Protein AF-A0A0G4MIM7-F1 (afdb_monomer_lite)

Secondary structure (DSSP, 8-state):
-GGGTPPTTSPSSTTS-S-SSPPP-PPPPTTPPTTSS--S-HHHHHHHHHHHHHHT-----HHHHHHHHHHHHHHHHHHTTS---SS-PPPPP--PPPHHHHHHS--

Foldseek 3Di:
DVVVVDDQPFADDPVSLHDNDDDDDDDDDPPDDPPPDPRDDPVNVVSVVVSCVVVVHDPDPCVVVVVVVVVVVVVVVVVPPDDDDDDDDDDDDDDDDDPVVVVVPDD

Structure (mmCIF, N/CA/C/O backbone):
data_AF-A0A0G4MIM7-F1
#
_entry.id   AF-A0A0G4MIM7-F1
#
loop_
_atom_site.group_PDB
_atom_site.id
_atom_site.type_symbol
_atom_site.label_atom_id
_atom_site.label_alt_id
_atom_site.label_comp_id
_atom_site.label_asym_id
_atom_site.label_entity_id
_atom_site.label_seq_id
_atom_site.pdbx_PDB_ins_code
_atom_site.Cartn_x
_atom_site.Cartn_y
_atom_site.Cartn_z
_atom_site.occupancy
_atom_site.B_iso_or_equiv
_atom_site.auth_seq_id
_atom_site.auth_comp_id
_atom_site.auth_asym_id
_atom_site.auth_atom_id
_atom_site.pdbx_PDB_model_num
ATOM 1 N N . MET A 1 1 ? -15.939 -11.457 21.634 1.00 78.31 1 MET A N 1
ATOM 2 C CA . MET A 1 1 ? -15.460 -10.191 22.234 1.00 78.31 1 MET A CA 1
ATOM 3 C C . MET A 1 1 ? -16.585 -9.296 22.755 1.00 78.31 1 MET A C 1
ATOM 5 O O . MET A 1 1 ? -16.331 -8.569 23.703 1.00 78.31 1 MET A O 1
ATOM 9 N N . ALA A 1 2 ? -17.813 -9.370 22.222 1.00 85.06 2 ALA A N 1
ATOM 10 C CA . ALA A 1 2 ? -18.942 -8.531 22.657 1.00 85.06 2 ALA A CA 1
ATOM 11 C C . ALA A 1 2 ? -19.183 -8.508 24.183 1.00 85.06 2 ALA A C 1
ATOM 13 O O . ALA A 1 2 ? -19.416 -7.453 24.758 1.00 85.06 2 ALA A O 1
ATOM 14 N N . LYS A 1 3 ? -19.020 -9.648 24.873 1.00 93.38 3 LYS A N 1
ATOM 15 C CA . LYS A 1 3 ? -19.132 -9.724 26.345 1.00 93.38 3 LYS A CA 1
ATOM 16 C C . LYS A 1 3 ? -18.083 -8.903 27.112 1.00 93.38 3 LYS A C 1
ATOM 18 O O . LYS A 1 3 ? -18.322 -8.558 28.258 1.00 93.38 3 LYS A O 1
ATOM 23 N N . MET A 1 4 ? -16.947 -8.592 26.489 1.00 88.19 4 MET A N 1
ATOM 24 C CA . MET A 1 4 ? -15.876 -7.766 27.063 1.00 88.19 4 MET A CA 1
ATOM 25 C C . MET A 1 4 ? -16.006 -6.288 26.649 1.00 88.19 4 MET A C 1
ATOM 27 O O . MET A 1 4 ? -15.051 -5.533 26.790 1.00 88.19 4 MET A O 1
ATOM 31 N N . GLY A 1 5 ? -17.158 -5.881 26.094 1.00 88.19 5 GLY A N 1
ATOM 32 C CA . GLY A 1 5 ? -17.424 -4.500 25.676 1.00 88.19 5 GLY A CA 1
ATOM 33 C C . GLY A 1 5 ? -16.905 -4.130 24.284 1.00 88.19 5 GLY A C 1
ATOM 34 O O . GLY A 1 5 ? -16.871 -2.953 23.943 1.00 88.19 5 GLY A O 1
ATOM 35 N N . TYR A 1 6 ? -16.496 -5.107 23.468 1.00 88.38 6 TYR A N 1
ATOM 36 C CA . TYR A 1 6 ? -16.106 -4.838 22.083 1.00 88.38 6 TYR A CA 1
ATOM 37 C C . TYR A 1 6 ? -17.317 -4.457 21.231 1.00 88.38 6 TYR A C 1
ATOM 39 O O . TYR A 1 6 ? -18.284 -5.219 21.165 1.00 88.38 6 TYR A O 1
ATOM 47 N N . VAL A 1 7 ? -17.223 -3.319 20.544 1.00 86.94 7 VAL A N 1
ATOM 48 C CA . VAL A 1 7 ? -18.239 -2.841 19.604 1.00 86.94 7 VAL A CA 1
ATOM 49 C C . VAL A 1 7 ? -17.846 -3.251 18.188 1.00 86.94 7 VAL A C 1
ATOM 51 O O . VAL A 1 7 ? -16.759 -2.918 17.707 1.00 86.94 7 VAL A O 1
ATOM 54 N N . GLU A 1 8 ? -18.735 -3.972 17.508 1.00 83.94 8 GLU A N 1
ATOM 55 C CA . GLU A 1 8 ? -18.495 -4.426 16.139 1.00 83.94 8 GLU A CA 1
ATOM 56 C C . GLU A 1 8 ? -18.252 -3.235 15.200 1.00 83.94 8 GLU A C 1
ATOM 58 O O . GLU A 1 8 ? -18.965 -2.233 15.230 1.00 83.94 8 GLU A O 1
ATOM 63 N N . GLY A 1 9 ? -17.196 -3.327 14.389 1.00 82.94 9 GLY A N 1
ATOM 64 C CA . GLY A 1 9 ? -16.789 -2.267 13.463 1.00 82.94 9 GLY A CA 1
ATOM 65 C C . GLY A 1 9 ? -15.819 -1.237 14.052 1.00 82.94 9 GLY A C 1
ATOM 66 O O . GLY A 1 9 ? -15.213 -0.491 13.279 1.00 82.94 9 GLY A O 1
ATOM 67 N N . THR A 1 10 ? -15.600 -1.231 15.372 1.00 83.56 10 THR A N 1
ATOM 68 C CA . THR A 1 10 ? -14.573 -0.393 16.017 1.00 83.56 10 THR A CA 1
ATOM 69 C C . THR A 1 10 ? -13.237 -1.118 16.164 1.00 83.56 10 THR A C 1
ATOM 71 O O . THR A 1 10 ? -13.162 -2.350 16.231 1.00 83.56 10 THR A O 1
ATOM 74 N N . GLY A 1 11 ? -12.162 -0.331 16.166 1.00 85.06 11 GLY A N 1
ATOM 75 C CA . GLY A 1 11 ? -10.823 -0.792 16.493 1.00 85.06 11 GLY A CA 1
ATOM 76 C C . GLY A 1 11 ? -10.690 -1.187 17.960 1.00 85.06 11 GLY A C 1
ATOM 77 O O . GLY A 1 11 ? -11.396 -0.671 18.819 1.00 85.06 11 GLY A O 1
ATOM 78 N N . LEU A 1 12 ? -9.761 -2.088 18.270 1.00 87.38 12 LEU A N 1
ATOM 79 C CA . LEU A 1 12 ? -9.428 -2.423 19.659 1.00 87.38 12 LEU A CA 1
ATOM 80 C C . LEU A 1 12 ? -8.555 -1.330 20.305 1.00 87.38 12 LEU A C 1
ATOM 82 O O . LEU A 1 12 ? -7.805 -0.640 19.622 1.00 87.38 12 LEU A O 1
ATOM 86 N N . GLY A 1 13 ? -8.605 -1.197 21.632 1.00 85.81 13 GLY A N 1
ATOM 87 C CA . GLY A 1 13 ? -7.818 -0.218 22.397 1.00 85.81 13 GLY A CA 1
ATOM 88 C C . GLY A 1 13 ? -8.685 0.811 23.126 1.00 85.81 13 GLY A C 1
ATOM 89 O O . GLY A 1 13 ? -9.885 0.905 22.889 1.00 85.81 13 GLY A O 1
ATOM 90 N N . LYS A 1 14 ? -8.076 1.575 24.042 1.00 85.12 14 LYS A N 1
ATOM 91 C CA . LYS A 1 14 ? -8.776 2.552 24.900 1.00 85.12 14 LYS A CA 1
ATOM 92 C C . LYS A 1 14 ? -9.542 3.620 24.105 1.00 85.12 14 LYS A C 1
ATOM 94 O O . LYS A 1 14 ? -10.605 4.050 24.533 1.00 85.12 14 LYS A O 1
ATOM 99 N N . GLU A 1 15 ? -9.004 4.025 22.961 1.00 85.94 15 GLU A N 1
ATOM 100 C CA . GLU A 1 15 ? -9.548 5.061 22.075 1.00 85.94 15 GLU A CA 1
ATOM 101 C C . GLU A 1 15 ? -10.023 4.462 20.741 1.00 85.94 15 GLU A C 1
ATOM 103 O O . GLU A 1 15 ? -10.193 5.171 19.755 1.00 85.94 15 GLU A O 1
ATOM 108 N N . SER A 1 16 ? -10.231 3.140 20.687 1.00 82.44 16 SER A N 1
ATOM 109 C CA . SER A 1 16 ? -10.567 2.406 19.457 1.00 82.44 16 SER A CA 1
ATOM 110 C C . SER A 1 16 ? -9.552 2.585 18.316 1.00 82.44 16 SER A C 1
ATOM 112 O O . SER A 1 16 ? -9.902 2.523 17.138 1.00 82.44 16 SER A O 1
ATOM 114 N N . GLN A 1 17 ? -8.282 2.810 18.662 1.00 82.81 17 GLN A N 1
ATOM 115 C CA . GLN A 1 17 ? -7.211 3.141 17.719 1.00 82.81 17 GLN A CA 1
ATOM 116 C C . GLN A 1 17 ? -6.667 1.945 16.917 1.00 82.81 17 GLN A C 1
ATOM 118 O O . GLN A 1 17 ? -5.924 2.123 15.951 1.00 82.81 17 GLN A O 1
ATOM 123 N N . GLY A 1 18 ? -6.967 0.719 17.346 1.00 85.12 18 GLY A N 1
ATOM 124 C CA . GLY A 1 18 ? -6.544 -0.504 16.673 1.00 85.12 18 GLY A CA 1
ATOM 125 C C . GLY A 1 18 ? -7.214 -0.674 15.312 1.00 85.12 18 GLY A C 1
ATOM 126 O O . GLY A 1 18 ? -8.259 -0.096 15.033 1.00 85.12 18 GLY A O 1
ATOM 127 N N . ARG A 1 19 ? -6.623 -1.496 14.444 1.00 81.06 19 ARG A N 1
ATOM 128 C CA . ARG A 1 19 ? -7.245 -1.827 13.157 1.00 81.06 19 ARG A CA 1
ATOM 129 C C . ARG A 1 19 ? -8.485 -2.683 13.376 1.00 81.06 19 ARG A C 1
ATOM 131 O O . ARG A 1 19 ? -8.476 -3.564 14.238 1.00 81.06 19 ARG A O 1
ATOM 138 N N . ASN A 1 20 ? -9.535 -2.425 12.600 1.00 84.75 20 ASN A N 1
ATOM 139 C CA . ASN A 1 20 ? -10.700 -3.314 12.559 1.00 84.75 20 ASN A CA 1
ATOM 140 C C . ASN A 1 20 ? -10.558 -4.389 11.467 1.00 84.75 20 ASN A C 1
ATOM 142 O O . ASN A 1 20 ? -11.283 -5.383 11.495 1.00 84.75 20 ASN A O 1
ATOM 146 N N . VAL A 1 21 ? -9.613 -4.203 10.536 1.00 83.88 21 VAL A N 1
ATOM 147 C CA . VAL A 1 21 ? -9.308 -5.143 9.456 1.00 83.88 21 VAL A CA 1
ATOM 148 C C . VAL A 1 21 ? -8.116 -6.016 9.840 1.00 83.88 21 VAL A C 1
ATOM 150 O O . VAL A 1 21 ? -7.160 -5.573 10.480 1.00 83.88 21 VAL A O 1
ATOM 1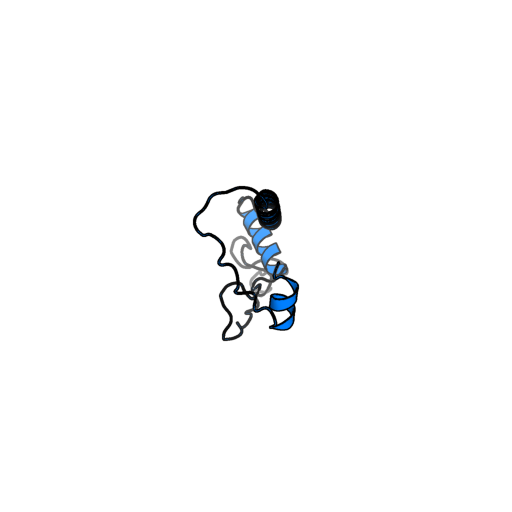53 N N . ILE A 1 22 ? -8.177 -7.279 9.428 1.00 81.50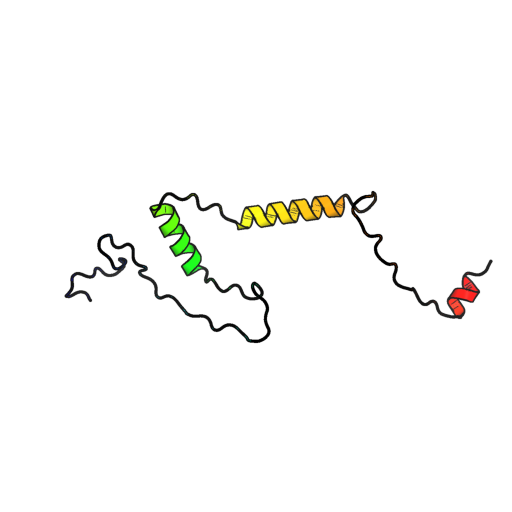 22 ILE A N 1
ATOM 154 C CA . ILE A 1 22 ? -7.096 -8.250 9.588 1.00 81.50 22 ILE A CA 1
ATOM 155 C C . ILE A 1 22 ? -5.931 -7.867 8.663 1.00 81.50 22 ILE A C 1
ATOM 157 O O . ILE A 1 22 ? -6.142 -7.477 7.517 1.00 81.50 22 ILE A O 1
ATOM 161 N N . ILE A 1 23 ? -4.698 -7.990 9.158 1.00 81.69 23 ILE A N 1
ATOM 162 C CA . ILE A 1 23 ? -3.489 -7.811 8.346 1.00 81.69 23 ILE A CA 1
ATOM 163 C C . ILE A 1 23 ? -3.168 -9.142 7.667 1.00 81.69 23 ILE A C 1
ATOM 165 O O . ILE A 1 23 ? -3.055 -10.167 8.339 1.00 81.69 23 ILE A O 1
ATOM 169 N N . GLU A 1 24 ? -2.995 -9.122 6.350 1.00 80.81 24 GLU A N 1
ATOM 170 C CA . GLU A 1 24 ? -2.598 -10.298 5.579 1.00 80.81 24 GLU A CA 1
ATOM 171 C C . GLU A 1 24 ? -1.078 -10.323 5.391 1.00 80.81 24 GLU A C 1
ATOM 173 O O . GLU A 1 24 ? -0.467 -9.352 4.942 1.00 80.81 24 GLU A O 1
ATOM 178 N N . ALA A 1 25 ? -0.447 -11.449 5.725 1.00 79.94 25 ALA A N 1
ATOM 179 C CA . ALA A 1 25 ? 0.980 -11.644 5.504 1.00 79.94 25 ALA A CA 1
ATOM 180 C C . ALA A 1 25 ? 1.221 -12.232 4.106 1.00 79.94 25 ALA A C 1
ATOM 182 O O . ALA A 1 25 ? 0.986 -13.416 3.869 1.00 79.94 25 ALA A O 1
ATOM 183 N N . ASN A 1 26 ? 1.727 -11.413 3.183 1.00 77.31 26 ASN A N 1
ATOM 184 C CA . ASN A 1 26 ? 2.088 -11.865 1.841 1.00 77.31 26 ASN A CA 1
ATOM 185 C C . ASN A 1 26 ? 3.496 -12.479 1.830 1.00 77.31 26 ASN A C 1
ATOM 187 O O . ASN A 1 26 ? 4.482 -11.815 2.154 1.00 77.31 26 ASN A O 1
ATOM 191 N N . LEU A 1 27 ? 3.600 -13.751 1.431 1.00 80.81 27 LEU A N 1
ATOM 192 C CA . LEU A 1 27 ? 4.886 -14.431 1.261 1.00 80.81 27 LEU A CA 1
ATOM 193 C C . LEU A 1 27 ? 5.670 -13.823 0.096 1.00 80.81 27 LEU A C 1
ATOM 195 O O . LEU A 1 27 ? 5.168 -13.679 -1.020 1.00 80.81 27 LEU A O 1
ATOM 199 N N . ARG A 1 28 ? 6.938 -13.499 0.356 1.00 81.44 28 ARG A N 1
ATOM 200 C CA . ARG A 1 28 ? 7.831 -12.936 -0.652 1.00 81.44 28 ARG A CA 1
ATOM 201 C C . ARG A 1 28 ? 8.380 -14.046 -1.556 1.00 81.44 28 ARG A C 1
ATOM 203 O O . ARG A 1 28 ? 8.971 -14.996 -1.038 1.00 81.44 28 ARG A O 1
ATOM 210 N N . PRO A 1 29 ? 8.263 -13.928 -2.890 1.00 82.00 29 PRO A N 1
ATOM 211 C CA . PRO A 1 29 ? 8.910 -14.869 -3.794 1.00 82.00 29 PRO A CA 1
ATOM 212 C C . PRO A 1 29 ? 10.437 -14.776 -3.665 1.00 82.00 29 PRO A C 1
ATOM 214 O O . PRO A 1 29 ? 11.011 -13.689 -3.539 1.00 82.00 29 PRO A O 1
ATOM 217 N N . GLN A 1 30 ? 11.104 -15.930 -3.687 1.00 83.56 30 GLN A N 1
ATOM 218 C CA . GLN A 1 30 ? 12.561 -16.009 -3.595 1.00 83.56 30 GLN A CA 1
ATOM 219 C C . GLN A 1 30 ? 13.230 -15.464 -4.870 1.00 83.56 30 GLN A C 1
ATOM 221 O O . GLN A 1 30 ? 12.671 -15.540 -5.960 1.00 83.56 30 GLN A O 1
ATOM 226 N N . GLY A 1 31 ? 14.436 -14.899 -4.737 1.00 81.38 31 GLY A N 1
ATOM 227 C CA . GLY A 1 31 ? 15.239 -14.415 -5.874 1.00 81.38 31 GLY A CA 1
ATOM 228 C C . GLY A 1 31 ? 14.844 -13.045 -6.440 1.00 81.38 31 GLY A C 1
ATOM 229 O O . GLY A 1 31 ? 15.465 -12.566 -7.384 1.00 81.38 31 GLY A O 1
ATOM 230 N N . VAL A 1 32 ? 13.844 -12.384 -5.860 1.00 78.56 32 VAL A N 1
ATOM 231 C CA . VAL A 1 32 ? 13.388 -11.057 -6.284 1.00 78.56 32 VAL A CA 1
ATOM 232 C C . VAL A 1 32 ? 14.026 -9.971 -5.401 1.00 78.56 32 VAL A C 1
ATOM 234 O O . VAL A 1 32 ? 14.276 -10.198 -4.218 1.00 78.56 32 VAL A O 1
ATOM 237 N N . GLY A 1 33 ? 14.330 -8.792 -5.958 1.00 74.38 33 GLY A N 1
ATOM 238 C CA . GLY A 1 33 ? 14.861 -7.626 -5.227 1.00 74.38 33 GLY A CA 1
ATOM 239 C C . GLY A 1 33 ? 13.782 -6.842 -4.465 1.00 74.38 33 GLY A C 1
ATOM 240 O O . GLY A 1 33 ? 12.586 -7.078 -4.640 1.00 74.38 33 GLY A O 1
ATOM 241 N N . LEU A 1 34 ? 14.174 -5.936 -3.564 1.00 73.31 34 LEU A N 1
ATOM 242 C CA . LEU A 1 34 ? 13.223 -5.049 -2.877 1.00 73.31 34 LEU A CA 1
ATOM 243 C C . LEU A 1 34 ? 12.489 -4.178 -3.917 1.00 73.31 34 LEU A C 1
ATOM 245 O O . LEU A 1 34 ? 13.123 -3.626 -4.813 1.00 73.31 34 LEU A O 1
ATOM 24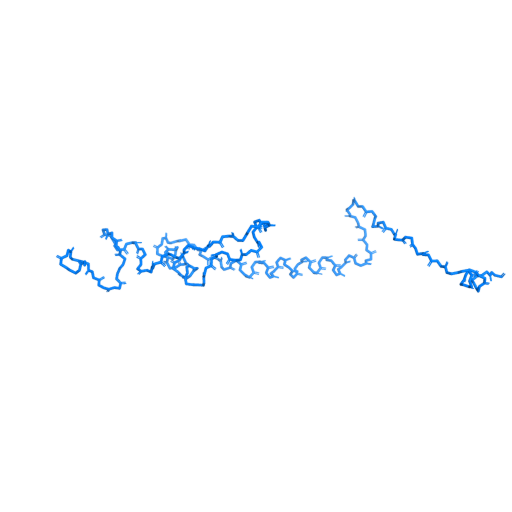9 N N . GLY A 1 35 ? 11.161 -4.072 -3.817 1.00 70.94 35 GLY A N 1
ATOM 250 C CA . GLY A 1 35 ? 10.345 -3.214 -4.691 1.00 70.94 35 GLY A CA 1
ATOM 251 C C . GLY A 1 35 ? 9.849 -3.841 -6.001 1.00 70.94 35 GLY A C 1
ATOM 252 O O . GLY A 1 35 ? 9.128 -3.182 -6.746 1.00 70.94 35 GLY A O 1
ATOM 253 N N . ALA A 1 36 ? 10.173 -5.104 -6.290 1.00 67.12 36 ALA A N 1
ATOM 254 C CA . ALA A 1 36 ? 9.626 -5.796 -7.463 1.00 67.12 36 ALA A CA 1
ATOM 255 C C . ALA A 1 36 ? 8.200 -6.347 -7.248 1.00 67.12 36 ALA A C 1
ATOM 257 O O . ALA A 1 36 ? 7.496 -6.606 -8.221 1.00 67.12 36 ALA A O 1
ATOM 258 N N . VAL A 1 37 ? 7.738 -6.445 -5.996 1.00 67.06 37 VAL A N 1
ATOM 259 C CA . VAL A 1 37 ? 6.341 -6.743 -5.654 1.00 67.06 37 VAL A CA 1
ATOM 260 C C . VAL A 1 37 ? 5.778 -5.576 -4.848 1.00 67.06 37 VAL A C 1
ATOM 262 O O . VAL A 1 37 ? 6.426 -5.069 -3.934 1.00 67.06 37 VAL A O 1
ATOM 265 N N . LYS A 1 38 ? 4.569 -5.122 -5.195 1.00 67.62 38 LYS A N 1
ATOM 266 C CA . LYS A 1 38 ? 3.826 -4.161 -4.372 1.00 67.62 38 LYS A CA 1
ATOM 267 C C . LYS A 1 38 ? 3.225 -4.919 -3.193 1.00 67.62 38 LYS A C 1
ATOM 269 O O . LYS A 1 38 ? 2.139 -5.468 -3.308 1.00 67.62 38 LYS A O 1
ATOM 274 N N . GLU A 1 39 ? 3.955 -4.951 -2.086 1.00 63.12 39 GLU A N 1
ATOM 275 C CA . GLU A 1 39 ? 3.608 -5.726 -0.885 1.00 63.12 39 GLU A CA 1
ATOM 276 C C . GLU A 1 39 ? 2.370 -5.182 -0.141 1.00 63.12 39 GLU A C 1
ATOM 278 O O . GLU A 1 39 ? 1.728 -5.931 0.587 1.00 63.12 39 GLU A O 1
ATOM 283 N N . LYS A 1 40 ? 1.996 -3.909 -0.362 1.00 65.38 40 LYS A N 1
ATOM 284 C CA . LYS A 1 40 ? 0.840 -3.261 0.285 1.00 65.38 40 LYS A CA 1
ATOM 285 C C . LYS A 1 40 ? -0.449 -3.381 -0.533 1.00 65.38 40 LYS A C 1
ATOM 287 O O . LYS A 1 40 ? -0.533 -2.856 -1.658 1.00 65.38 40 LYS A O 1
ATOM 292 N N . SER A 1 41 ? -1.487 -3.937 0.082 1.00 65.50 41 SER A N 1
ATOM 293 C CA . SER A 1 41 ? -2.850 -3.979 -0.461 1.00 65.50 41 SER A CA 1
ATOM 294 C C . SER A 1 41 ? -3.489 -2.576 -0.527 1.00 65.50 41 SER A C 1
ATOM 296 O O . SER A 1 41 ? -3.024 -1.605 0.079 1.00 65.50 41 SER A O 1
ATOM 298 N N . VAL A 1 42 ? -4.541 -2.416 -1.338 1.00 65.06 42 VAL A N 1
ATOM 299 C CA . VAL A 1 42 ? -5.250 -1.125 -1.491 1.00 65.06 42 VAL A CA 1
ATOM 300 C C . VAL A 1 42 ? -6.042 -0.769 -0.225 1.00 65.06 42 VAL A C 1
ATOM 302 O O . VAL A 1 42 ? -6.195 0.412 0.087 1.00 65.06 42 VAL A O 1
ATOM 305 N N . SER A 1 43 ? -6.510 -1.777 0.511 1.00 60.47 43 SER A N 1
ATOM 306 C CA . SER A 1 43 ? -7.196 -1.641 1.800 1.00 60.47 43 SER A CA 1
ATOM 307 C C . SER A 1 43 ? -6.264 -1.095 2.880 1.00 60.47 43 SER A C 1
ATOM 309 O O . SER A 1 43 ? -6.608 -0.102 3.518 1.00 60.47 43 SER A O 1
ATOM 311 N N . GLU A 1 44 ? -5.051 -1.638 3.010 1.00 64.50 44 GLU A N 1
ATOM 312 C CA . GLU A 1 44 ? -4.061 -1.161 3.991 1.00 64.50 44 GLU A CA 1
ATOM 313 C C . GLU A 1 44 ? -3.651 0.288 3.743 1.00 64.50 44 GLU A C 1
ATOM 315 O O . GLU A 1 44 ? -3.545 1.073 4.680 1.00 64.50 44 GLU A O 1
ATOM 320 N N . ARG A 1 45 ? -3.495 0.679 2.473 1.00 65.69 45 ARG A N 1
ATOM 321 C CA . ARG A 1 45 ? -3.222 2.078 2.112 1.00 65.69 45 ARG A CA 1
ATOM 322 C C . ARG A 1 45 ? -4.347 3.022 2.531 1.00 65.69 45 ARG A C 1
ATOM 324 O O . ARG A 1 45 ? -4.068 4.160 2.883 1.00 65.69 45 ARG A O 1
ATOM 331 N N . ARG A 1 46 ? -5.609 2.586 2.482 1.00 67.69 46 ARG A N 1
ATOM 332 C CA . ARG A 1 46 ? -6.754 3.408 2.913 1.00 67.69 46 ARG A CA 1
ATOM 333 C C . ARG A 1 46 ? -6.845 3.510 4.432 1.00 67.69 46 ARG A C 1
ATOM 335 O O . ARG A 1 46 ? -7.175 4.577 4.937 1.00 67.69 46 ARG A O 1
ATOM 342 N N . GLU A 1 47 ? -6.532 2.439 5.154 1.00 65.62 47 GLU A N 1
ATOM 343 C CA . GLU A 1 47 ? -6.539 2.454 6.620 1.00 65.62 47 GLU A CA 1
ATOM 344 C C . GLU A 1 47 ? -5.350 3.247 7.188 1.00 65.62 47 GLU A C 1
ATOM 346 O O . GLU A 1 47 ? -5.528 4.028 8.119 1.00 65.62 47 GLU A O 1
ATOM 351 N N . GLU A 1 48 ? -4.168 3.145 6.571 1.00 65.19 48 GLU A N 1
ATOM 352 C CA . GLU A 1 48 ? -2.993 3.974 6.884 1.00 65.19 48 GLU A CA 1
ATOM 353 C C . GLU A 1 48 ? -3.283 5.462 6.634 1.00 65.19 48 GLU A C 1
ATOM 355 O O . GLU A 1 48 ? -2.986 6.293 7.490 1.00 65.19 48 GLU A O 1
ATOM 360 N N . LYS A 1 49 ? -3.959 5.792 5.523 1.00 66.44 49 LYS A N 1
ATOM 361 C CA . LYS A 1 49 ? -4.441 7.155 5.246 1.00 66.44 49 LYS A CA 1
ATOM 362 C C . LYS A 1 49 ? -5.411 7.661 6.306 1.00 66.44 49 LYS A C 1
ATOM 364 O O . LYS A 1 49 ? -5.200 8.740 6.841 1.00 66.44 49 LYS A O 1
ATOM 369 N N . ARG A 1 50 ? -6.420 6.864 6.666 1.00 66.25 50 ARG A N 1
ATOM 370 C CA . ARG A 1 50 ? -7.409 7.239 7.689 1.00 66.25 50 ARG A CA 1
ATOM 371 C C . ARG A 1 50 ? -6.763 7.452 9.061 1.00 66.25 50 ARG A C 1
ATOM 373 O O . ARG A 1 50 ? -7.155 8.355 9.792 1.00 66.25 50 ARG A O 1
ATOM 380 N N . GLN A 1 51 ? -5.768 6.637 9.417 1.00 64.50 51 GLN A N 1
ATOM 381 C CA . GLN A 1 51 ? -5.009 6.814 10.658 1.00 64.50 51 GLN A CA 1
ATOM 382 C C . GLN A 1 51 ? -4.102 8.048 10.620 1.00 64.50 51 GLN A C 1
ATOM 384 O O . GLN A 1 51 ? -3.997 8.737 11.629 1.00 64.50 51 GLN A O 1
ATOM 389 N N . ALA A 1 52 ? -3.458 8.339 9.490 1.00 65.62 52 ALA A N 1
ATOM 390 C CA . ALA A 1 52 ? -2.642 9.540 9.323 1.00 65.62 52 ALA A CA 1
ATOM 391 C C . ALA A 1 52 ? -3.496 10.821 9.347 1.00 65.62 52 ALA A C 1
ATOM 393 O O . ALA A 1 52 ? -3.119 11.788 10.002 1.00 65.62 52 ALA A O 1
ATOM 394 N N . GLU A 1 53 ? -4.691 10.786 8.750 1.00 65.38 53 GLU A N 1
ATOM 395 C CA . GLU A 1 53 ? -5.694 11.855 8.832 1.00 65.38 53 GLU A CA 1
ATOM 396 C C . GLU A 1 53 ? -6.160 12.088 10.277 1.00 65.38 53 GLU A C 1
ATOM 398 O O . GLU A 1 53 ? -6.183 13.227 10.736 1.00 65.38 53 GLU A O 1
ATOM 403 N N . LEU A 1 54 ? -6.455 11.020 11.031 1.00 62.25 54 LEU A N 1
ATOM 404 C CA . LEU A 1 54 ? -6.794 11.109 12.460 1.00 62.25 54 LEU A CA 1
ATOM 405 C C . LEU A 1 54 ? -5.622 11.607 13.322 1.00 62.25 54 LEU A C 1
ATOM 407 O O . LEU A 1 54 ? -5.846 12.255 14.341 1.00 62.25 54 LEU A O 1
ATOM 411 N N . ARG A 1 55 ? -4.378 11.320 12.918 1.00 68.38 55 ARG A N 1
ATOM 412 C CA . ARG A 1 55 ? -3.149 11.779 13.586 1.00 68.38 55 ARG A CA 1
ATOM 413 C C . ARG A 1 55 ? -2.749 13.209 13.181 1.00 68.38 55 ARG A C 1
ATOM 415 O O . ARG A 1 55 ? -1.851 13.772 13.799 1.00 68.38 55 ARG A O 1
ATOM 422 N N . GLY A 1 56 ? -3.419 13.810 12.192 1.00 54.06 56 GLY A N 1
ATOM 423 C CA . GLY A 1 56 ? -3.163 15.177 11.725 1.00 54.06 56 GLY A CA 1
ATOM 424 C C . GLY A 1 56 ? -1.956 15.322 10.790 1.00 54.06 56 GLY A C 1
ATOM 425 O O . GLY A 1 56 ? -1.442 16.426 10.622 1.00 54.06 56 GLY A O 1
ATOM 426 N N . GLU A 1 57 ? -1.490 14.232 10.179 1.00 53.31 57 GLU A N 1
ATOM 427 C CA . GLU A 1 57 ? -0.362 14.235 9.245 1.00 53.31 57 GLU A CA 1
ATOM 428 C C . GLU A 1 57 ? -0.882 14.355 7.801 1.00 53.31 57 GLU A C 1
ATOM 430 O O . GLU A 1 57 ? -1.764 13.604 7.378 1.00 53.31 57 GLU A O 1
ATOM 435 N N . VAL A 1 58 ? -0.372 15.323 7.027 1.00 50.62 58 VAL A N 1
ATOM 436 C CA . VAL A 1 58 ? -0.826 15.571 5.647 1.00 50.62 58 VAL A CA 1
ATOM 437 C C . VAL A 1 58 ? -0.395 14.406 4.756 1.00 50.62 58 VAL A C 1
ATOM 439 O O . VAL A 1 58 ? 0.759 14.321 4.336 1.00 50.62 58 VAL A O 1
ATOM 442 N N . VAL A 1 59 ? -1.328 13.508 4.433 1.00 50.53 59 VAL A N 1
ATOM 443 C CA . VAL A 1 59 ? -1.093 12.432 3.465 1.00 50.53 59 VAL A CA 1
ATOM 444 C C . VAL A 1 59 ? -1.063 13.025 2.058 1.00 50.53 59 VAL A C 1
ATOM 446 O O . VAL A 1 59 ? -2.073 13.106 1.363 1.00 50.53 59 VAL A O 1
ATOM 449 N N . ILE A 1 60 ? 0.120 13.443 1.622 1.00 44.69 60 ILE A N 1
ATOM 450 C CA . ILE A 1 60 ? 0.349 13.830 0.232 1.00 44.69 60 ILE A CA 1
ATOM 451 C C . ILE A 1 60 ? 0.377 12.547 -0.602 1.00 44.69 60 ILE A C 1
ATOM 453 O O . ILE A 1 60 ? 1.231 11.679 -0.410 1.00 44.69 60 ILE A O 1
ATOM 457 N N . ASP A 1 61 ? -0.570 12.416 -1.530 1.00 45.91 61 ASP A N 1
ATOM 458 C CA . ASP A 1 61 ? -0.649 11.276 -2.438 1.00 45.91 61 ASP A CA 1
ATOM 459 C C . ASP A 1 61 ? 0.595 11.217 -3.344 1.00 45.91 61 ASP A C 1
ATOM 461 O O . ASP A 1 61 ? 0.705 11.899 -4.364 1.00 45.91 61 ASP A O 1
ATOM 465 N N . SER A 1 62 ? 1.549 10.364 -2.958 1.00 55.16 62 SER A N 1
ATOM 466 C CA . SER A 1 62 ? 2.857 10.146 -3.601 1.00 55.16 62 SER A CA 1
ATOM 467 C C . SER A 1 62 ? 2.779 9.811 -5.109 1.00 55.16 62 SER A C 1
ATOM 469 O O . SER A 1 62 ? 3.762 9.944 -5.839 1.00 55.16 62 SER A O 1
ATOM 471 N N . ASP A 1 63 ? 1.594 9.460 -5.621 1.00 57.78 63 ASP A N 1
ATOM 472 C CA . ASP A 1 63 ? 1.357 9.121 -7.029 1.00 57.78 63 ASP A CA 1
ATOM 473 C C . ASP A 1 63 ? 1.351 10.350 -7.973 1.00 57.78 63 ASP A C 1
ATOM 475 O O . ASP A 1 63 ? 1.647 10.224 -9.167 1.00 57.78 63 ASP A O 1
ATOM 479 N N . GLU A 1 64 ? 1.075 11.563 -7.471 1.00 56.16 64 GLU A N 1
ATOM 480 C CA . GLU A 1 64 ? 1.246 12.794 -8.266 1.00 56.16 64 GLU A CA 1
ATOM 481 C C . GLU A 1 64 ? 2.716 13.214 -8.378 1.00 56.16 64 GLU A C 1
ATOM 483 O O . GLU A 1 64 ? 3.161 13.645 -9.449 1.00 56.16 64 GLU A O 1
ATOM 488 N N . GLU A 1 65 ? 3.484 13.057 -7.299 1.00 52.97 65 GLU A N 1
ATOM 489 C CA . GLU A 1 65 ? 4.909 13.385 -7.262 1.00 52.97 65 GLU A CA 1
ATOM 490 C C . GLU A 1 65 ? 5.722 12.495 -8.205 1.00 52.97 65 GLU A C 1
ATOM 492 O O . GLU A 1 65 ? 6.551 13.000 -8.966 1.00 52.97 65 GLU A O 1
ATOM 497 N N . GLU A 1 66 ? 5.467 11.183 -8.224 1.00 60.22 66 GLU A N 1
ATOM 498 C CA . GLU A 1 66 ? 6.149 10.274 -9.149 1.00 60.22 66 GLU A CA 1
ATOM 499 C C . GLU A 1 66 ? 5.788 10.567 -10.608 1.00 60.22 66 GLU A C 1
ATOM 501 O O . GLU A 1 66 ? 6.665 10.562 -11.480 1.00 60.22 66 GLU A O 1
ATOM 506 N N . LYS A 1 67 ? 4.520 10.889 -10.902 1.00 67.75 67 LYS A N 1
ATOM 507 C CA . LYS A 1 67 ? 4.098 11.295 -12.253 1.00 67.75 67 LYS A CA 1
ATOM 508 C C . LYS A 1 67 ? 4.736 12.618 -12.666 1.00 67.75 67 LYS A C 1
ATOM 510 O O . LYS A 1 67 ? 5.172 12.718 -13.817 1.00 67.75 67 LYS A O 1
ATOM 515 N N . LYS A 1 68 ? 4.846 13.601 -11.765 1.00 70.12 68 LYS A N 1
ATOM 516 C CA . LYS A 1 68 ? 5.572 14.860 -12.010 1.00 70.12 68 LYS A CA 1
ATOM 517 C C . LYS A 1 68 ? 7.060 14.608 -12.227 1.00 70.12 68 LYS A C 1
ATOM 519 O O . LYS A 1 68 ? 7.552 14.961 -13.295 1.00 70.12 68 LYS A O 1
ATOM 524 N N . LYS A 1 69 ? 7.745 13.879 -11.341 1.00 72.19 69 LYS A N 1
ATOM 525 C CA . LYS A 1 69 ? 9.164 13.498 -11.494 1.00 72.19 69 LYS A CA 1
ATOM 526 C C . LYS A 1 69 ? 9.416 12.713 -12.781 1.00 72.19 69 LYS A C 1
ATOM 528 O O . LYS A 1 69 ? 10.411 12.948 -13.464 1.00 72.19 69 LYS A O 1
ATOM 533 N N . ARG A 1 70 ? 8.509 11.813 -13.180 1.00 70.88 70 ARG A N 1
ATOM 534 C CA . ARG A 1 70 ? 8.612 11.058 -14.442 1.00 70.88 70 ARG A CA 1
ATOM 535 C C . ARG A 1 70 ? 8.384 11.946 -15.661 1.00 70.88 70 ARG A C 1
ATOM 537 O O . ARG A 1 70 ? 9.093 11.792 -16.653 1.00 70.88 70 ARG A O 1
ATOM 544 N N . ARG A 1 71 ? 7.420 12.870 -15.607 1.00 74.69 71 ARG A N 1
ATOM 545 C CA . ARG A 1 71 ? 7.186 13.873 -16.660 1.00 74.69 71 ARG A CA 1
ATOM 546 C C . ARG A 1 71 ? 8.370 14.828 -16.777 1.00 74.69 71 ARG A C 1
ATOM 548 O O . ARG A 1 71 ? 8.805 15.089 -17.889 1.00 74.69 71 ARG A O 1
ATOM 555 N N . GLU A 1 72 ? 8.939 15.279 -15.668 1.00 74.44 72 GLU A N 1
ATOM 556 C CA . GLU A 1 72 ? 10.135 16.121 -15.631 1.00 74.44 72 GLU A CA 1
ATOM 557 C C . GLU A 1 72 ? 11.366 15.387 -16.150 1.00 74.44 72 GLU A C 1
ATOM 559 O O . GLU A 1 72 ? 12.065 15.926 -16.998 1.00 74.44 72 GLU A O 1
ATOM 564 N N . ARG A 1 73 ? 11.600 14.134 -15.742 1.00 68.75 73 ARG A N 1
ATOM 565 C CA . ARG A 1 73 ? 12.671 13.298 -16.308 1.00 68.75 73 ARG A CA 1
ATOM 566 C C . ARG A 1 73 ? 12.484 13.088 -17.808 1.00 68.75 73 ARG A C 1
ATOM 568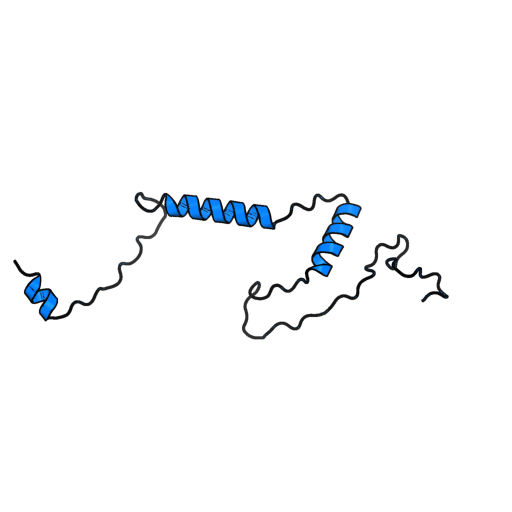 O O . ARG A 1 73 ? 13.445 13.236 -18.547 1.00 68.75 73 ARG A O 1
ATOM 575 N N . LYS A 1 74 ? 11.263 12.814 -18.282 1.00 68.81 74 LYS A N 1
ATOM 576 C CA . LYS A 1 74 ? 10.972 12.704 -19.723 1.00 68.81 74 LYS A CA 1
ATOM 577 C C . LYS A 1 74 ? 11.172 14.024 -20.469 1.00 68.81 74 LYS A C 1
ATOM 579 O O . LYS A 1 74 ? 11.693 13.996 -21.574 1.00 68.81 74 LYS A O 1
ATOM 584 N N . LYS A 1 75 ? 10.812 15.165 -19.875 1.00 68.38 75 LYS A N 1
ATOM 585 C CA . LYS A 1 75 ? 11.078 16.498 -20.441 1.00 68.38 75 LYS A CA 1
ATOM 586 C C . LYS A 1 75 ? 12.581 16.800 -20.489 1.00 68.38 75 LYS A C 1
ATOM 588 O O . LYS A 1 75 ? 13.064 17.270 -21.509 1.00 68.38 75 LYS A O 1
ATOM 593 N N . ARG A 1 76 ? 13.330 16.455 -19.434 1.00 61.94 76 ARG A N 1
ATOM 594 C CA . ARG A 1 76 ? 14.797 16.592 -19.365 1.00 61.94 76 ARG A CA 1
ATOM 595 C C . ARG A 1 76 ? 15.512 15.681 -20.372 1.00 61.94 76 ARG A C 1
ATOM 597 O O . ARG A 1 76 ? 16.446 16.123 -21.022 1.00 61.94 76 ARG A O 1
ATOM 604 N N . LEU A 1 77 ? 15.036 14.447 -20.548 1.00 58.12 77 LEU A N 1
ATOM 605 C CA . LEU A 1 77 ? 15.563 13.482 -21.525 1.00 58.12 77 LEU A CA 1
ATOM 606 C C . LEU A 1 77 ? 15.139 13.796 -22.972 1.00 58.12 77 LEU A C 1
ATOM 608 O O . LEU A 1 77 ? 15.866 13.473 -23.903 1.00 58.12 77 LEU A O 1
ATOM 612 N N . GLY A 1 78 ? 13.978 14.427 -23.171 1.00 52.50 78 GLY A N 1
ATOM 613 C CA . GLY A 1 78 ? 13.512 14.899 -24.480 1.00 52.50 78 GLY A CA 1
ATOM 614 C C . GLY A 1 78 ? 14.230 16.164 -24.956 1.00 52.50 78 GLY A C 1
ATOM 615 O O . GLY A 1 78 ? 14.372 16.365 -26.156 1.00 52.50 78 GLY A O 1
ATOM 616 N N . ALA A 1 79 ? 14.737 16.982 -24.029 1.00 50.06 79 ALA A N 1
ATOM 617 C CA . ALA A 1 79 ? 15.587 18.132 -24.339 1.00 50.06 79 ALA A CA 1
ATOM 618 C C . ALA A 1 79 ? 17.062 17.743 -24.569 1.00 50.06 79 ALA A C 1
ATOM 620 O O . ALA A 1 79 ? 17.799 18.478 -25.219 1.00 50.06 79 ALA A O 1
ATOM 621 N N . SER A 1 80 ? 17.503 16.574 -24.088 1.00 47.34 80 SER A N 1
ATOM 622 C CA . SER A 1 80 ? 18.891 16.107 -24.220 1.00 47.34 80 SER A CA 1
ATOM 623 C C . SER A 1 80 ? 19.151 15.274 -25.480 1.00 47.34 80 SER A C 1
ATOM 625 O O . SER A 1 80 ? 20.119 14.516 -25.525 1.00 47.34 80 SER A O 1
ATOM 627 N N . GLY A 1 81 ? 18.304 15.395 -26.504 1.00 50.41 81 GLY A N 1
ATOM 628 C CA . GLY A 1 81 ? 18.587 14.825 -27.819 1.00 50.41 81 GLY A CA 1
ATOM 629 C C . GLY A 1 81 ? 19.746 15.512 -28.548 1.00 50.41 81 GLY A C 1
ATOM 630 O O . GLY A 1 81 ? 20.226 14.946 -29.524 1.00 50.41 81 GLY A O 1
ATOM 631 N N . ILE A 1 82 ? 20.192 16.708 -28.120 1.00 50.78 82 ILE A N 1
ATOM 632 C CA . ILE A 1 82 ? 21.143 17.511 -28.916 1.00 50.78 82 ILE A CA 1
ATOM 633 C C . ILE A 1 82 ? 22.293 18.186 -28.132 1.00 50.78 82 ILE A C 1
ATOM 635 O O . ILE A 1 82 ? 23.303 18.485 -28.758 1.00 50.78 82 ILE A O 1
ATOM 639 N N . SER A 1 83 ? 22.284 18.377 -26.803 1.00 45.81 83 SER A N 1
ATOM 640 C CA . SER A 1 83 ? 23.394 19.144 -26.186 1.00 45.81 83 SER A CA 1
ATOM 641 C C . SER A 1 83 ? 23.777 18.761 -24.750 1.00 45.81 83 SER A C 1
ATOM 643 O O . SER A 1 83 ? 23.102 19.121 -23.791 1.00 45.81 83 SER A O 1
ATOM 645 N N . SER A 1 84 ? 24.915 18.060 -24.659 1.00 52.66 84 SER A N 1
ATOM 646 C CA . SER A 1 84 ? 26.012 18.183 -23.677 1.00 52.66 84 SER A CA 1
ATOM 647 C C . SER A 1 84 ? 25.735 18.224 -22.161 1.00 52.66 84 SER A C 1
ATOM 649 O O . SER A 1 84 ? 25.190 19.190 -21.640 1.00 52.66 84 SER A O 1
ATOM 651 N N . GLY A 1 85 ? 26.361 17.276 -21.440 1.00 52.09 85 GLY A N 1
ATOM 652 C CA . GLY A 1 85 ? 27.017 17.579 -20.159 1.00 52.09 85 GLY A CA 1
ATOM 653 C C . GLY A 1 85 ? 26.538 16.815 -18.922 1.00 52.09 85 GLY A C 1
ATOM 654 O O . GLY A 1 85 ? 25.923 17.412 -18.055 1.00 52.09 85 GLY A O 1
ATOM 655 N N . THR A 1 86 ? 26.861 15.522 -18.796 1.00 53.47 86 THR A N 1
ATOM 656 C CA . THR A 1 86 ? 27.343 14.915 -17.529 1.00 53.47 86 THR A CA 1
ATOM 657 C C . THR A 1 86 ? 27.832 13.470 -17.762 1.00 53.47 86 THR A C 1
ATOM 659 O O . THR A 1 86 ? 27.092 12.497 -17.704 1.00 53.47 86 THR A O 1
ATOM 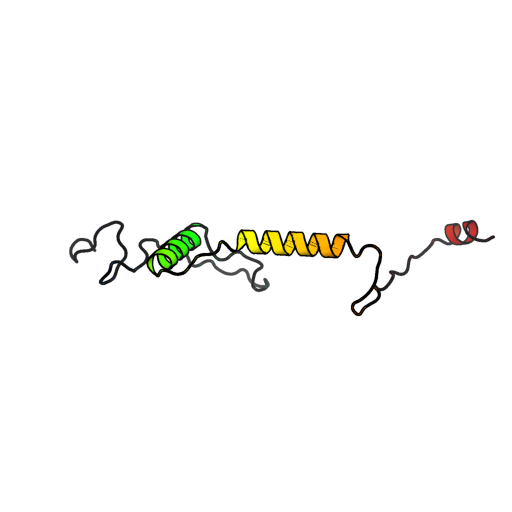662 N N . SER A 1 87 ? 29.139 13.362 -18.019 1.00 59.53 87 SER A N 1
ATOM 663 C CA . SER A 1 87 ? 30.038 12.291 -17.549 1.00 59.53 87 SER A CA 1
ATOM 664 C C . SER A 1 87 ? 29.994 10.849 -18.103 1.00 59.53 87 SER A C 1
ATOM 666 O O . SER A 1 87 ? 30.554 9.964 -17.460 1.00 59.53 87 SER A O 1
ATOM 668 N N . THR A 1 88 ? 29.467 10.554 -19.295 1.00 61.69 88 THR A N 1
ATOM 669 C CA . THR A 1 88 ? 30.025 9.446 -20.120 1.00 61.69 88 THR A CA 1
ATOM 670 C C . THR A 1 88 ? 29.504 9.501 -21.559 1.00 61.69 88 THR A C 1
ATOM 672 O O . THR A 1 88 ? 28.288 9.455 -21.762 1.00 61.69 88 THR A O 1
ATOM 675 N N . PRO A 1 89 ? 30.370 9.570 -22.590 1.00 67.25 89 PRO A N 1
ATOM 676 C CA . PRO A 1 89 ? 29.927 9.332 -23.956 1.00 67.25 89 PRO A CA 1
ATOM 677 C C . PRO A 1 89 ? 29.405 7.896 -24.050 1.00 67.25 89 PRO A C 1
ATOM 679 O O . PRO A 1 89 ? 30.064 6.937 -23.644 1.00 67.25 89 PRO A O 1
ATOM 682 N N . ARG A 1 90 ? 28.180 7.743 -24.551 1.00 68.06 90 ARG A N 1
ATOM 683 C CA . ARG A 1 90 ? 27.552 6.434 -24.725 1.00 68.06 90 ARG A CA 1
ATOM 684 C C . ARG A 1 90 ? 28.406 5.627 -25.706 1.00 68.06 90 ARG A C 1
ATOM 686 O O . ARG A 1 90 ? 28.580 6.043 -26.848 1.00 68.06 90 ARG A O 1
ATOM 693 N N . ARG A 1 91 ? 28.948 4.488 -25.260 1.00 71.62 91 ARG A N 1
ATOM 694 C CA . ARG A 1 91 ? 29.790 3.618 -26.093 1.00 71.62 91 ARG A CA 1
ATOM 695 C C . ARG A 1 91 ? 29.020 3.231 -27.357 1.00 71.62 91 ARG A C 1
ATOM 697 O O . ARG A 1 91 ? 27.972 2.586 -27.272 1.00 71.62 91 ARG A O 1
ATOM 704 N N . GLN A 1 92 ? 29.526 3.648 -28.515 1.00 79.06 92 GLN A N 1
ATOM 705 C CA . GLN A 1 92 ? 28.973 3.240 -29.800 1.00 79.06 92 GLN A CA 1
ATOM 706 C C . GLN A 1 92 ? 29.168 1.726 -29.938 1.00 79.06 92 GLN A C 1
ATOM 708 O O . GLN A 1 92 ? 30.242 1.195 -29.646 1.00 79.06 92 GLN A O 1
ATOM 713 N N . LYS A 1 93 ? 28.102 1.006 -30.296 1.00 77.31 93 LYS A N 1
ATOM 714 C CA . LYS A 1 93 ? 28.207 -0.424 -30.596 1.00 77.31 93 LYS A CA 1
ATOM 715 C C . LYS A 1 93 ? 28.982 -0.569 -31.904 1.00 77.31 93 LYS A C 1
ATOM 717 O O . LYS A 1 93 ? 28.744 0.200 -32.830 1.00 77.31 93 LYS A O 1
ATOM 722 N N . THR A 1 94 ? 29.873 -1.551 -31.981 1.00 81.38 94 THR A N 1
ATOM 723 C CA . THR A 1 94 ? 30.525 -1.927 -33.238 1.00 81.38 94 THR A CA 1
ATOM 724 C C . THR A 1 94 ? 29.453 -2.425 -34.204 1.00 81.38 94 THR A C 1
ATOM 726 O O . THR A 1 94 ? 28.855 -3.477 -33.976 1.00 81.38 94 THR A O 1
ATOM 729 N N . ALA A 1 95 ? 29.161 -1.641 -35.240 1.00 81.69 95 ALA A N 1
ATOM 730 C CA . ALA A 1 95 ? 28.343 -2.092 -36.353 1.00 81.69 95 ALA A CA 1
ATOM 731 C C . ALA A 1 95 ? 29.234 -2.954 -37.253 1.00 81.69 95 ALA A C 1
ATOM 733 O O . ALA A 1 95 ? 30.190 -2.453 -37.839 1.00 81.69 95 ALA A O 1
ATOM 734 N N . PHE A 1 96 ? 28.965 -4.257 -37.305 1.00 83.38 96 PHE A N 1
ATOM 735 C CA . PHE A 1 96 ? 29.602 -5.135 -38.279 1.00 83.38 96 PHE A CA 1
ATOM 736 C C . PHE A 1 96 ? 28.899 -4.925 -39.616 1.00 83.38 96 PHE A C 1
ATOM 738 O O . PHE A 1 96 ? 27.681 -5.075 -39.686 1.00 83.38 96 PHE A O 1
ATOM 745 N N . MET A 1 97 ? 29.660 -4.547 -40.639 1.00 83.94 97 MET A N 1
ATOM 746 C CA . MET A 1 97 ? 29.169 -4.466 -42.012 1.00 83.94 97 MET A CA 1
ATOM 747 C C . MET A 1 97 ? 29.608 -5.699 -42.788 1.00 83.94 97 MET A C 1
ATOM 749 O O . MET A 1 97 ? 30.660 -6.282 -42.506 1.00 83.94 97 MET A O 1
ATOM 753 N N . THR A 1 98 ? 28.785 -6.117 -43.742 1.00 89.88 98 THR A N 1
ATOM 754 C CA . THR A 1 98 ? 29.114 -7.245 -44.619 1.00 89.88 98 THR A CA 1
ATOM 755 C C . THR A 1 98 ? 30.176 -6.837 -45.646 1.00 89.88 98 THR A C 1
ATOM 757 O O . THR A 1 98 ? 30.341 -5.658 -45.966 1.00 89.88 98 THR A O 1
ATOM 760 N N . ALA A 1 99 ? 30.921 -7.807 -46.190 1.00 85.38 99 ALA A N 1
ATOM 761 C CA . ALA A 1 99 ? 31.955 -7.534 -47.197 1.00 85.38 99 ALA A CA 1
ATOM 762 C C . ALA A 1 99 ? 31.395 -6.817 -48.445 1.00 85.38 99 ALA A C 1
ATOM 764 O O . ALA A 1 99 ? 32.085 -6.020 -49.081 1.00 85.38 99 ALA A O 1
ATOM 765 N N . GLU A 1 100 ? 30.126 -7.068 -48.765 1.00 84.31 100 GLU A N 1
ATOM 766 C CA . GLU A 1 100 ? 29.408 -6.440 -49.873 1.00 84.31 100 GLU A CA 1
ATOM 767 C C . GLU A 1 100 ? 29.101 -4.959 -49.603 1.00 84.31 100 GLU A C 1
ATOM 769 O O . GLU A 1 100 ? 29.265 -4.120 -50.491 1.00 84.31 100 GLU A O 1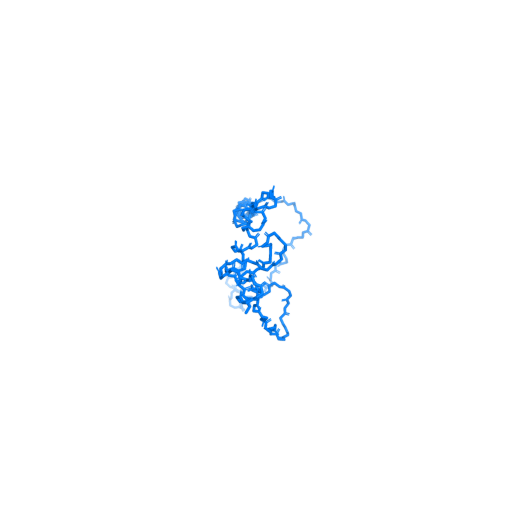
ATOM 774 N N . GLU A 1 101 ? 28.728 -4.615 -48.367 1.00 85.56 101 GLU A N 1
ATOM 775 C CA . GLU A 1 101 ? 28.473 -3.233 -47.938 1.00 85.56 101 GLU A CA 1
ATOM 776 C C . GLU A 1 101 ? 29.746 -2.380 -47.974 1.00 85.56 101 GLU A C 1
ATOM 778 O O . GLU A 1 101 ? 29.704 -1.234 -48.422 1.00 85.56 101 GLU A O 1
ATOM 783 N N . ILE A 1 102 ? 30.892 -2.953 -47.590 1.00 85.62 102 ILE A N 1
ATOM 784 C CA . ILE A 1 102 ? 32.199 -2.275 -47.648 1.00 85.62 102 ILE A CA 1
ATOM 785 C C . ILE A 1 102 ? 32.578 -1.956 -49.099 1.00 85.62 102 ILE A C 1
ATOM 787 O O . ILE A 1 102 ? 33.025 -0.849 -49.395 1.00 85.62 102 ILE A O 1
ATOM 791 N N . LYS A 1 103 ? 32.357 -2.899 -50.022 1.00 84.81 103 LYS A N 1
ATOM 792 C CA . LYS A 1 103 ? 32.652 -2.708 -51.449 1.00 84.81 103 LYS A CA 1
ATOM 793 C C . LYS A 1 103 ? 31.744 -1.660 -52.096 1.00 84.81 103 LYS A C 1
ATOM 795 O O . LYS A 1 103 ? 32.180 -0.951 -52.995 1.00 84.81 103 LYS A O 1
ATOM 800 N N . ARG A 1 104 ? 30.495 -1.555 -51.637 1.00 86.88 104 ARG A N 1
ATOM 801 C CA . ARG A 1 104 ? 29.518 -0.568 -52.120 1.00 86.88 104 ARG A CA 1
ATOM 802 C C . ARG A 1 104 ? 29.786 0.851 -51.608 1.00 86.88 104 ARG A C 1
ATOM 804 O O . ARG A 1 104 ? 29.394 1.805 -52.269 1.00 86.88 104 ARG A O 1
ATOM 811 N N . ALA A 1 105 ? 30.403 0.986 -50.436 1.00 81.56 105 ALA A N 1
ATOM 812 C CA . ALA A 1 105 ? 30.695 2.272 -49.804 1.00 81.56 105 ALA A CA 1
ATOM 813 C C . ALA A 1 105 ? 32.073 2.858 -50.176 1.00 81.56 105 ALA A C 1
ATOM 815 O O . ALA A 1 105 ? 32.394 3.963 -49.739 1.00 81.56 105 ALA A O 1
ATOM 816 N N . ALA A 1 106 ? 32.893 2.133 -50.944 1.00 74.75 106 ALA A N 1
ATOM 817 C CA . ALA A 1 106 ? 34.181 2.625 -51.424 1.00 74.75 106 ALA A CA 1
ATOM 818 C C . ALA A 1 106 ? 33.991 3.658 -52.563 1.00 74.75 106 ALA A C 1
ATOM 820 O O . ALA A 1 106 ? 33.130 3.430 -53.417 1.00 74.75 106 ALA A O 1
ATOM 821 N N . PRO A 1 107 ? 34.743 4.780 -52.563 1.00 66.00 107 PRO A N 1
ATOM 822 C CA . PRO A 1 107 ? 34.680 5.810 -53.604 1.00 66.00 107 PRO A CA 1
ATOM 823 C C . PRO A 1 107 ? 35.241 5.346 -54.954 1.00 66.00 107 PRO A C 1
ATOM 825 O O . PRO A 1 107 ? 36.154 4.486 -54.960 1.00 66.00 107 PRO A O 1
#

pLDDT: mean 71.37, std 12.52, range [44.69, 93.38]

Organism: Verticillium longisporum (NCBI:txid100787)

Radius of gyration: 27.91 Å; chains: 1; bounding box: 54×35×81 Å

Sequence (107 aa):
MAKMGYVEGTGLGKESQGRNVIIEANLRPQGVGLGAVKEKSVSERREEKRQAELRGEVVIDSDEEEKKKRRERKKRLGASGISSGTSTPRRQKTAFMTAEEIKRAAP

InterPro domains:
  IPR000467 G-patch domain [PF01585] (1-36)
  IPR000467 G-patch domain [PS50174] (1-39)
  IPR000467 G-patch domain [SM00443] (1-37)
  IPR045211 TFP11/STIP/Ntr1 [PTHR23329] (1-105)